Protein AF-A0A8T4ITA1-F1 (afdb_monomer_lite)

Organism: NCBI:txid299421

Radius of gyration: 15.75 Å; chains: 1; bounding box: 27×21×42 Å

Structure (mmCIF, N/CA/C/O backbone):
data_AF-A0A8T4ITA1-F1
#
_entry.id   AF-A0A8T4ITA1-F1
#
loop_
_atom_site.group_PDB
_atom_site.id
_atom_site.type_symbol
_atom_site.label_atom_id
_atom_site.label_alt_id
_atom_site.label_comp_id
_atom_site.label_asym_id
_atom_site.label_entity_id
_atom_site.label_seq_id
_atom_site.pdbx_PDB_ins_code
_atom_site.Cartn_x
_atom_site.Cartn_y
_atom_site.Cartn_z
_atom_site.occupancy
_atom_site.B_iso_or_equiv
_atom_site.auth_seq_id
_atom_site.auth_comp_id
_atom_site.auth_asym_id
_atom_site.auth_atom_id
_atom_site.pdbx_PDB_model_num
ATOM 1 N N . THR A 1 1 ? -14.931 12.085 9.310 1.00 87.62 1 THR A N 1
ATOM 2 C CA . THR A 1 1 ? -13.666 12.540 8.689 1.00 87.62 1 THR A CA 1
ATOM 3 C C . THR A 1 1 ? -12.941 11.351 8.091 1.00 87.62 1 THR A C 1
ATOM 5 O O . THR A 1 1 ? -13.140 10.253 8.593 1.00 87.62 1 THR A O 1
ATOM 8 N N . ARG A 1 2 ? -12.155 11.535 7.022 1.00 94.50 2 ARG A N 1
ATOM 9 C CA . ARG A 1 2 ? -11.286 10.501 6.430 1.00 94.50 2 ARG A CA 1
ATOM 10 C C . ARG A 1 2 ? -9.826 10.951 6.545 1.00 94.50 2 ARG A C 1
ATOM 12 O O . ARG A 1 2 ? -9.559 12.139 6.392 1.00 94.50 2 ARG A O 1
ATOM 19 N N . LEU A 1 3 ? -8.927 10.014 6.838 1.00 95.88 3 LEU A N 1
ATOM 20 C CA . LEU A 1 3 ? -7.477 10.215 6.880 1.00 95.88 3 LEU A CA 1
ATOM 21 C C . LEU A 1 3 ? -6.847 9.428 5.728 1.00 95.88 3 LEU A C 1
ATOM 23 O O . LEU A 1 3 ? -7.258 8.300 5.460 1.00 95.88 3 LEU A O 1
ATOM 27 N N . THR A 1 4 ? -5.845 10.010 5.078 1.00 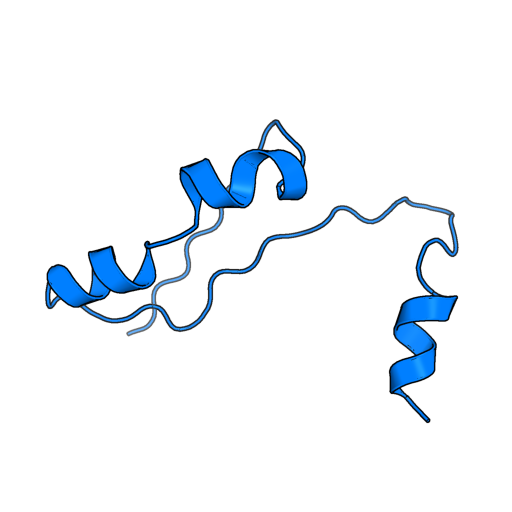95.94 4 THR A N 1
ATOM 28 C CA . THR A 1 4 ? -5.061 9.350 4.032 1.00 95.94 4 THR A CA 1
ATOM 29 C C . THR A 1 4 ? -3.589 9.534 4.352 1.00 95.94 4 THR A C 1
ATOM 31 O O . THR A 1 4 ? -3.136 10.659 4.558 1.00 95.94 4 THR A O 1
ATOM 34 N N . LEU A 1 5 ? -2.866 8.421 4.427 1.00 94.19 5 LEU A N 1
ATOM 35 C CA . LEU A 1 5 ? -1.434 8.372 4.691 1.00 94.19 5 LEU A CA 1
ATOM 36 C C . LEU A 1 5 ? -0.717 7.933 3.412 1.00 94.19 5 LEU A C 1
ATOM 38 O O . LEU A 1 5 ? -1.223 7.085 2.678 1.00 94.19 5 LEU A O 1
ATOM 42 N N . LEU A 1 6 ? 0.434 8.544 3.139 1.00 94.69 6 LEU A N 1
ATOM 43 C CA . LEU A 1 6 ? 1.263 8.277 1.967 1.00 94.69 6 LEU A CA 1
ATOM 44 C C . LEU A 1 6 ? 2.682 7.973 2.443 1.00 94.69 6 LEU A C 1
ATOM 46 O O . LEU A 1 6 ? 3.228 8.717 3.260 1.00 94.69 6 LEU A O 1
ATOM 50 N N . TRP A 1 7 ? 3.270 6.902 1.917 1.00 92.00 7 TRP A N 1
ATOM 51 C CA . TRP A 1 7 ? 4.622 6.461 2.249 1.00 92.00 7 TRP A CA 1
ATOM 52 C C . TRP A 1 7 ? 5.504 6.484 1.007 1.00 92.00 7 TRP A C 1
ATOM 54 O O . TRP A 1 7 ? 5.066 6.113 -0.081 1.00 92.00 7 TRP A O 1
ATOM 64 N N . PHE A 1 8 ? 6.757 6.886 1.194 1.00 92.81 8 PHE A N 1
ATOM 65 C CA . PHE A 1 8 ? 7.818 6.668 0.219 1.00 92.81 8 PHE A CA 1
ATOM 66 C C . PHE A 1 8 ? 8.609 5.437 0.645 1.00 92.81 8 PHE A C 1
ATOM 68 O O . PHE A 1 8 ? 8.936 5.295 1.823 1.00 92.81 8 PHE A O 1
ATOM 75 N N . LEU A 1 9 ? 8.890 4.554 -0.308 1.00 93.19 9 LEU A N 1
ATOM 76 C CA . LEU A 1 9 ? 9.641 3.325 -0.080 1.00 93.19 9 LEU A CA 1
ATOM 77 C C . LEU A 1 9 ? 10.991 3.412 -0.783 1.00 93.19 9 LEU A C 1
ATOM 79 O O . LEU A 1 9 ? 11.079 3.918 -1.900 1.00 93.19 9 LEU A O 1
ATOM 83 N N . GLU A 1 10 ? 12.031 2.903 -0.128 1.00 94.00 10 GLU A N 1
ATOM 84 C CA . GLU A 1 10 ? 13.367 2.762 -0.724 1.00 94.00 10 GLU A CA 1
ATOM 85 C C . GLU A 1 10 ? 13.509 1.469 -1.544 1.00 94.00 10 GLU A C 1
ATOM 87 O O . GLU A 1 10 ? 14.407 1.359 -2.374 1.00 94.00 10 GLU A O 1
ATOM 92 N N . GLN A 1 11 ? 12.620 0.497 -1.322 1.00 94.12 11 GLN A N 1
ATOM 93 C CA . GLN A 1 11 ? 12.599 -0.808 -1.988 1.00 94.12 11 GLN A CA 1
ATOM 94 C C . GLN A 1 11 ? 11.313 -0.978 -2.801 1.00 94.12 11 GLN A C 1
ATOM 96 O O . GLN A 1 11 ? 10.317 -0.294 -2.544 1.00 94.12 11 GLN A O 1
ATOM 101 N N . ASP A 1 12 ? 11.321 -1.907 -3.762 1.00 92.69 12 ASP A N 1
ATOM 102 C CA . ASP A 1 12 ? 10.109 -2.261 -4.498 1.00 92.69 12 ASP A CA 1
ATOM 103 C C . ASP A 1 12 ? 9.043 -2.760 -3.507 1.00 92.69 12 ASP A C 1
ATOM 105 O O . ASP A 1 12 ? 9.322 -3.670 -2.719 1.00 92.69 12 ASP A O 1
ATOM 109 N N . PRO A 1 13 ? 7.820 -2.200 -3.512 1.00 94.94 13 PRO A N 1
ATOM 110 C CA . PRO A 1 13 ? 6.774 -2.625 -2.589 1.00 94.94 13 PRO A CA 1
ATOM 111 C C . PRO A 1 13 ? 6.489 -4.127 -2.675 1.00 94.94 13 PRO A C 1
ATOM 113 O O . PRO A 1 13 ? 6.130 -4.714 -1.663 1.00 94.94 13 PRO A O 1
ATOM 116 N N . ARG A 1 14 ? 6.687 -4.775 -3.831 1.00 92.75 14 ARG A N 1
ATOM 117 C CA . ARG A 1 14 ? 6.482 -6.225 -3.997 1.00 92.75 14 ARG A CA 1
ATOM 118 C C . ARG A 1 14 ? 7.446 -7.061 -3.158 1.00 92.75 14 ARG A C 1
ATOM 120 O O . ARG A 1 14 ? 7.126 -8.198 -2.835 1.00 92.75 14 ARG A O 1
ATOM 127 N N . GLU A 1 15 ? 8.597 -6.507 -2.789 1.00 96.62 15 GLU A N 1
ATOM 128 C CA . GLU A 1 15 ? 9.615 -7.197 -1.994 1.00 96.62 15 GLU A CA 1
ATOM 129 C C . GLU A 1 15 ? 9.397 -7.037 -0.485 1.00 96.62 15 GLU A C 1
ATOM 131 O O . GLU A 1 15 ? 9.884 -7.851 0.296 1.00 96.62 15 GLU A O 1
ATOM 136 N N . CYS A 1 16 ? 8.674 -5.998 -0.055 1.00 95.62 16 CYS A N 1
ATOM 137 C CA . CYS A 1 16 ? 8.547 -5.644 1.360 1.00 95.62 16 CYS A CA 1
ATOM 138 C C . CYS A 1 16 ? 7.094 -5.563 1.865 1.00 95.62 16 CYS A C 1
ATOM 140 O O . CYS A 1 16 ? 6.871 -5.301 3.047 1.00 95.62 16 CYS A O 1
ATOM 142 N N . TRP A 1 17 ? 6.102 -5.815 1.000 1.00 95.56 17 TRP A N 1
ATOM 143 C CA . TRP A 1 17 ? 4.681 -5.629 1.309 1.00 95.56 17 TRP A CA 1
ATOM 144 C C . TRP A 1 17 ? 4.219 -6.398 2.542 1.00 95.56 17 TRP A C 1
ATOM 146 O O . TRP A 1 17 ? 3.646 -5.813 3.460 1.00 95.56 17 TRP A O 1
ATOM 156 N N . GLU A 1 18 ? 4.478 -7.706 2.570 1.00 96.19 18 GLU A N 1
ATOM 157 C CA . GLU A 1 18 ? 4.029 -8.577 3.656 1.00 96.19 18 GLU A CA 1
ATOM 158 C C . GLU A 1 18 ? 4.582 -8.119 5.003 1.00 96.19 18 GLU A C 1
ATOM 160 O O . GLU A 1 18 ? 3.829 -8.006 5.967 1.00 96.19 18 GLU A O 1
ATOM 165 N N . ALA A 1 19 ? 5.868 -7.763 5.040 1.00 95.25 19 ALA A N 1
ATOM 166 C CA . ALA A 1 19 ? 6.554 -7.362 6.260 1.00 95.25 19 ALA A CA 1
ATOM 167 C C . ALA A 1 19 ? 6.013 -6.058 6.873 1.00 95.25 19 ALA A C 1
ATOM 169 O O . ALA A 1 19 ? 6.077 -5.903 8.091 1.00 95.25 19 ALA A O 1
ATOM 170 N N . TRP A 1 20 ? 5.502 -5.126 6.057 1.00 93.75 20 TRP A N 1
ATOM 171 C CA . TRP A 1 20 ? 5.190 -3.765 6.519 1.00 93.75 20 TRP A CA 1
ATOM 172 C C . TRP A 1 20 ? 3.727 -3.340 6.392 1.00 93.75 20 TRP A C 1
ATOM 174 O O . TRP A 1 20 ? 3.287 -2.478 7.153 1.00 93.75 20 TRP A O 1
ATOM 184 N N . PHE A 1 21 ? 2.976 -3.892 5.438 1.00 95.38 21 PHE A N 1
ATOM 185 C CA . PHE A 1 21 ? 1.653 -3.374 5.070 1.00 95.38 21 PHE A CA 1
ATOM 186 C C . PHE A 1 21 ? 0.501 -4.355 5.302 1.00 95.38 21 PHE A C 1
ATOM 188 O O . PHE A 1 21 ? -0.657 -3.934 5.298 1.00 95.38 21 PHE A O 1
ATOM 195 N N . THR A 1 22 ? 0.781 -5.639 5.541 1.00 95.62 22 THR A N 1
ATOM 196 C CA . THR A 1 22 ? -0.263 -6.606 5.918 1.00 95.62 22 THR A CA 1
ATOM 197 C C . THR A 1 22 ? -0.640 -6.474 7.398 1.00 95.62 22 THR A C 1
ATOM 199 O O . THR A 1 22 ? 0.175 -6.065 8.222 1.00 95.62 22 THR A O 1
ATOM 202 N N . GLY A 1 23 ? -1.905 -6.748 7.739 1.00 96.00 23 GLY A N 1
ATOM 203 C CA . GLY A 1 23 ? -2.425 -6.669 9.114 1.00 96.00 23 GLY A CA 1
ATOM 204 C C . GLY A 1 23 ? -2.713 -5.253 9.638 1.00 96.00 23 GLY A C 1
ATOM 205 O O . GLY A 1 23 ? -3.148 -5.089 10.779 1.00 96.00 23 GLY A O 1
ATOM 206 N N . LEU A 1 24 ? -2.503 -4.206 8.829 1.00 95.38 24 LEU A N 1
ATOM 207 C CA . LEU A 1 24 ? -2.827 -2.827 9.220 1.00 95.38 24 LEU A CA 1
ATOM 208 C C . LEU A 1 24 ? -4.326 -2.626 9.481 1.00 95.38 24 LEU A C 1
ATOM 210 O O . LEU A 1 24 ? -4.706 -1.826 10.335 1.00 95.38 24 LEU A O 1
ATOM 214 N N . ASP A 1 25 ? -5.181 -3.341 8.758 1.00 96.50 25 ASP A N 1
ATOM 215 C CA . ASP A 1 25 ? -6.626 -3.341 8.955 1.00 96.50 25 ASP A CA 1
ATOM 216 C C . ASP A 1 25 ? -7.016 -3.905 10.324 1.00 96.50 25 ASP A C 1
ATOM 218 O O . ASP A 1 25 ? -7.784 -3.261 11.044 1.00 96.50 25 ASP A O 1
ATOM 222 N N . GLU A 1 26 ? -6.423 -5.030 10.726 1.00 97.75 26 GLU A N 1
ATOM 223 C CA . GLU A 1 26 ? -6.619 -5.624 12.049 1.00 97.75 26 GLU A CA 1
ATOM 224 C C . GLU A 1 26 ? -6.118 -4.697 13.160 1.00 97.75 26 GLU A C 1
ATOM 226 O O . GLU A 1 26 ? -6.830 -4.460 14.138 1.00 97.75 26 GLU A O 1
ATOM 231 N N . ALA A 1 27 ? -4.928 -4.110 12.996 1.00 96.69 27 ALA A N 1
ATOM 232 C CA . ALA A 1 27 ? -4.353 -3.190 13.975 1.00 96.69 27 ALA A CA 1
ATOM 233 C C . ALA A 1 27 ? -5.226 -1.937 14.174 1.00 96.69 27 ALA A C 1
ATOM 235 O O . ALA A 1 27 ? -5.491 -1.521 15.306 1.00 96.69 27 ALA A O 1
ATOM 236 N N . VAL A 1 28 ? -5.721 -1.343 13.081 1.00 96.81 28 VAL A N 1
ATOM 237 C CA . VAL A 1 28 ? -6.617 -0.181 13.145 1.00 96.81 28 VAL A CA 1
ATOM 238 C C . VAL A 1 28 ? -7.967 -0.567 13.745 1.00 96.81 28 VAL A C 1
ATOM 240 O O . VAL A 1 28 ? -8.451 0.149 14.625 1.00 96.81 28 VAL A O 1
ATOM 243 N N . ALA A 1 29 ? -8.556 -1.694 13.339 1.00 97.38 29 ALA A N 1
ATOM 244 C CA . ALA A 1 29 ? -9.816 -2.171 13.903 1.00 97.38 29 ALA A CA 1
ATOM 245 C C . ALA A 1 29 ? -9.693 -2.449 15.413 1.00 97.38 29 ALA A C 1
ATOM 247 O O . ALA A 1 29 ? -10.537 -2.005 16.193 1.00 97.38 29 ALA A O 1
ATOM 248 N N . GLY A 1 30 ? -8.602 -3.095 15.839 1.00 98.19 30 GLY A N 1
ATOM 249 C CA . GLY A 1 30 ? -8.302 -3.392 17.240 1.00 98.19 30 GLY A CA 1
ATOM 250 C C . GLY A 1 30 ? -8.120 -2.150 18.119 1.00 98.19 30 GLY A C 1
ATOM 251 O O . GLY A 1 30 ? -8.354 -2.215 19.323 1.00 98.19 30 GLY A O 1
ATOM 252 N N . SER A 1 31 ? -7.774 -0.999 17.532 1.00 97.06 31 SER A N 1
ATOM 253 C CA . SER A 1 31 ? -7.690 0.275 18.262 1.00 97.06 31 SER A CA 1
ATOM 254 C C . SER A 1 31 ? -9.055 0.887 18.609 1.00 97.06 31 SER A C 1
ATOM 256 O O . SER A 1 31 ? -9.133 1.756 19.476 1.00 97.06 31 SER A O 1
ATOM 258 N N . GLY A 1 32 ? -10.130 0.496 17.910 1.00 97.44 32 GLY A N 1
ATOM 259 C CA . GLY A 1 32 ? -11.459 1.107 18.036 1.00 97.44 32 GLY A CA 1
ATOM 260 C C . GLY A 1 32 ? -11.572 2.537 17.484 1.00 97.44 32 GLY A C 1
A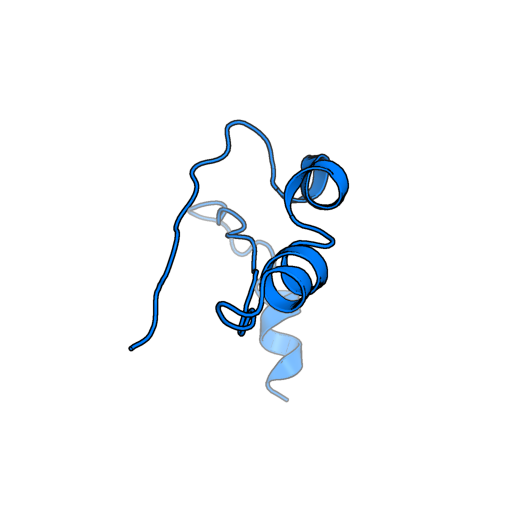TOM 261 O O . GLY A 1 32 ? -12.634 3.149 17.585 1.00 97.44 32 GLY A O 1
ATOM 262 N N . LEU A 1 33 ? -10.505 3.084 16.888 1.00 95.62 33 LEU A N 1
ATOM 263 C CA . LEU A 1 33 ? -10.463 4.461 16.378 1.00 95.62 33 LEU A CA 1
ATOM 264 C C . LEU A 1 33 ? -10.952 4.589 14.930 1.00 95.62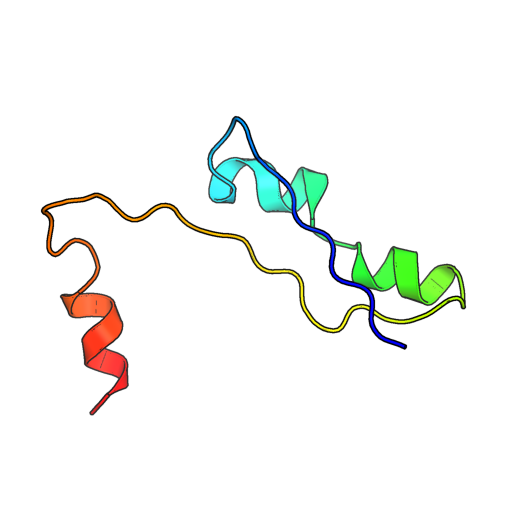 33 LEU A C 1
ATOM 266 O O . LEU A 1 33 ? -11.206 5.698 14.457 1.00 95.62 33 LEU A O 1
ATOM 270 N N . GLY A 1 34 ? -11.087 3.474 14.212 1.00 95.19 34 GLY A N 1
ATOM 271 C CA . GLY A 1 34 ? -11.548 3.481 12.833 1.00 95.19 34 GLY A CA 1
ATOM 272 C C . GLY A 1 34 ? -11.422 2.130 12.146 1.00 95.19 34 GLY A C 1
ATOM 273 O O . GLY A 1 34 ? -11.332 1.088 12.787 1.00 95.19 34 GLY A O 1
ATOM 274 N N . ARG A 1 35 ? -11.423 2.176 10.814 1.00 96.44 35 ARG A N 1
ATOM 275 C CA . ARG A 1 35 ? -11.191 1.027 9.939 1.00 96.44 35 ARG A CA 1
ATOM 276 C C . ARG A 1 35 ? -10.352 1.451 8.744 1.00 96.44 35 ARG A C 1
ATOM 278 O O . ARG A 1 35 ? -10.402 2.613 8.331 1.00 96.44 35 ARG A O 1
ATOM 285 N N . VAL A 1 36 ? -9.634 0.496 8.180 1.00 97.50 36 VAL A N 1
ATOM 286 C CA . VAL A 1 36 ? -8.914 0.678 6.925 1.00 97.50 36 VAL A CA 1
ATOM 287 C C . VAL A 1 36 ? -9.880 0.475 5.764 1.00 97.50 36 VAL A C 1
ATOM 289 O O . VAL A 1 36 ? -10.621 -0.500 5.721 1.00 97.50 36 VAL A O 1
ATOM 292 N N . GLU A 1 37 ? -9.896 1.429 4.838 1.00 97.12 37 GLU A N 1
ATOM 293 C CA . GLU A 1 37 ? -10.734 1.367 3.631 1.00 97.12 37 GLU A CA 1
ATOM 294 C C . GLU A 1 37 ? -9.950 0.856 2.422 1.00 97.12 37 GLU A C 1
ATOM 296 O O . GLU A 1 37 ? -10.510 0.192 1.558 1.00 97.12 37 GLU A O 1
ATOM 301 N N . LEU A 1 38 ? -8.660 1.191 2.352 1.00 95.88 38 LEU A N 1
ATOM 302 C CA . LEU A 1 38 ? -7.756 0.795 1.282 1.00 95.88 38 LEU A CA 1
ATOM 303 C C . LEU A 1 38 ? -6.312 0.890 1.780 1.00 95.88 38 LEU A C 1
ATOM 305 O O . LEU A 1 38 ? -5.927 1.899 2.374 1.00 95.88 38 LEU A O 1
ATOM 309 N N . VAL A 1 39 ? -5.518 -0.129 1.465 1.00 96.44 39 VAL A N 1
ATOM 310 C CA . VAL A 1 39 ? -4.053 -0.078 1.471 1.00 96.44 39 VAL A CA 1
ATOM 311 C C . VAL A 1 39 ? -3.618 -0.618 0.123 1.00 96.44 39 VAL A C 1
ATOM 313 O O . VAL A 1 39 ? -3.979 -1.736 -0.236 1.00 96.44 39 VAL A O 1
ATOM 316 N N . ALA A 1 40 ? -2.902 0.187 -0.647 1.00 95.38 40 ALA A N 1
ATOM 317 C CA . ALA A 1 40 ? -2.450 -0.202 -1.972 1.00 95.38 40 ALA A CA 1
ATOM 318 C C . ALA A 1 40 ? -1.041 0.341 -2.215 1.00 95.38 40 ALA A C 1
ATOM 320 O O . ALA A 1 40 ? -0.761 1.482 -1.826 1.00 95.38 40 ALA A O 1
ATOM 321 N N . PRO A 1 41 ? -0.153 -0.449 -2.838 1.00 94.38 41 PRO A N 1
ATOM 322 C CA . PRO A 1 41 ? 1.138 0.052 -3.261 1.00 94.38 41 PRO A CA 1
ATOM 323 C C . PRO A 1 41 ? 0.970 0.958 -4.477 1.00 94.38 41 PRO A C 1
ATOM 325 O O . PRO A 1 41 ? 0.021 0.836 -5.254 1.00 94.38 41 PRO A O 1
ATOM 328 N N . PHE A 1 42 ? 1.960 1.816 -4.690 1.00 89.19 42 PHE A N 1
ATOM 329 C CA . PHE A 1 42 ? 2.182 2.438 -5.985 1.00 89.19 42 PHE A CA 1
ATOM 330 C C . PHE A 1 42 ? 3.336 1.708 -6.673 1.00 89.19 42 PHE A C 1
ATOM 332 O O . PHE A 1 42 ? 4.473 1.784 -6.208 1.00 89.19 42 PHE A O 1
ATOM 339 N N . LEU A 1 43 ? 3.050 0.988 -7.761 1.00 87.44 43 LEU A N 1
ATOM 340 C CA . LEU A 1 43 ? 4.099 0.395 -8.590 1.00 87.44 43 LEU A CA 1
ATOM 341 C C . LEU A 1 43 ? 4.611 1.454 -9.574 1.00 87.44 43 LEU A C 1
ATOM 343 O O . LEU A 1 43 ? 3.801 2.021 -10.314 1.00 87.44 43 LEU A O 1
ATOM 347 N N . PRO A 1 44 ? 5.924 1.747 -9.595 1.00 80.50 44 PRO A N 1
ATOM 348 C CA . PRO A 1 44 ? 6.463 2.725 -10.523 1.00 80.50 44 PRO A CA 1
ATOM 349 C C . PRO A 1 44 ? 6.259 2.248 -11.963 1.00 80.50 44 PRO A C 1
ATOM 351 O O . PRO A 1 44 ? 6.525 1.095 -12.305 1.00 80.50 44 PRO A O 1
ATOM 354 N N . THR A 1 45 ? 5.805 3.156 -12.822 1.00 79.06 45 THR A N 1
ATOM 355 C CA . THR A 1 45 ? 5.800 2.925 -14.267 1.00 79.06 45 THR A CA 1
ATOM 356 C C . THR A 1 45 ? 7.230 2.985 -14.800 1.00 79.06 45 THR A C 1
ATOM 358 O O . THR A 1 45 ? 8.073 3.691 -14.247 1.00 79.06 45 THR A O 1
ATOM 361 N N . VAL A 1 46 ? 7.513 2.259 -15.886 1.00 83.81 46 VAL A N 1
ATOM 362 C CA . VAL A 1 46 ? 8.789 2.362 -16.611 1.00 83.81 46 VAL A CA 1
ATOM 363 C C . VAL A 1 46 ? 8.600 3.357 -17.762 1.00 83.81 46 VAL A C 1
ATOM 365 O O . VAL A 1 46 ? 7.945 3.014 -18.754 1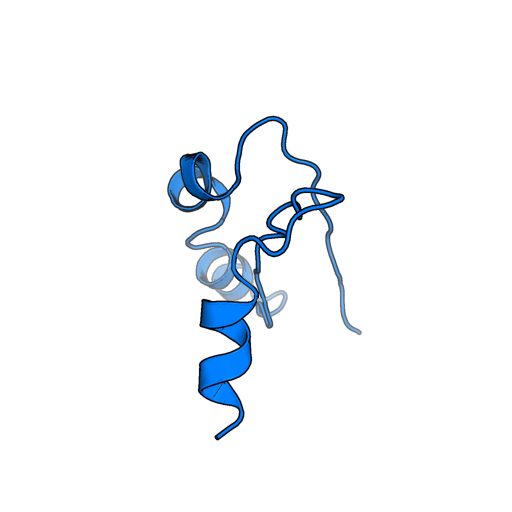.00 83.81 46 VAL A O 1
ATOM 368 N N . PRO A 1 47 ? 9.116 4.599 -17.658 1.00 83.50 47 PRO A N 1
ATOM 369 C CA . PRO A 1 47 ? 8.841 5.631 -18.652 1.00 83.50 47 PRO A CA 1
ATOM 370 C C . PRO A 1 47 ? 9.369 5.246 -20.037 1.00 83.50 47 PRO A C 1
ATOM 372 O O . PRO A 1 47 ? 10.470 4.715 -20.164 1.00 83.50 47 PRO A O 1
ATOM 375 N N . GLY A 1 48 ? 8.597 5.550 -21.083 1.00 86.62 48 GLY A N 1
ATOM 376 C CA . GLY A 1 48 ? 8.985 5.279 -22.472 1.00 86.62 48 GLY A CA 1
ATOM 377 C C . GLY A 1 48 ? 8.829 3.821 -22.911 1.00 86.62 48 GLY A C 1
ATOM 378 O O . GLY A 1 48 ? 9.367 3.452 -23.952 1.00 86.62 48 GLY A O 1
ATOM 379 N N . THR A 1 49 ? 8.105 2.999 -22.145 1.00 86.12 49 THR A N 1
ATOM 380 C CA . THR A 1 49 ? 7.817 1.605 -22.504 1.00 86.12 49 THR A CA 1
ATOM 381 C C . THR A 1 49 ? 6.317 1.331 -22.517 1.00 86.12 49 THR A C 1
ATOM 383 O O . THR A 1 49 ? 5.569 1.949 -21.761 1.00 86.12 49 THR A O 1
ATOM 386 N N . ASP A 1 50 ? 5.903 0.356 -23.327 1.00 82.38 50 ASP A N 1
ATOM 387 C CA . ASP A 1 50 ? 4.554 -0.228 -23.296 1.00 82.38 50 ASP A CA 1
ATOM 388 C C . ASP A 1 50 ? 4.457 -1.390 -22.287 1.00 82.38 50 ASP A C 1
ATOM 390 O O . ASP A 1 50 ? 3.572 -2.240 -22.389 1.00 82.38 50 ASP A O 1
ATOM 394 N N . THR A 1 51 ? 5.378 -1.466 -21.320 1.00 79.81 51 THR A N 1
ATOM 395 C CA . THR A 1 51 ? 5.419 -2.563 -20.344 1.00 79.81 51 THR A CA 1
ATOM 396 C C . THR A 1 51 ? 4.081 -2.636 -19.600 1.00 79.81 51 THR A C 1
ATOM 398 O O . THR A 1 51 ? 3.630 -1.632 -19.047 1.00 79.81 51 THR A O 1
ATOM 401 N N . TYR A 1 52 ? 3.460 -3.820 -19.603 1.00 78.62 52 TYR A N 1
ATOM 402 C CA . TYR A 1 52 ? 2.144 -4.139 -19.024 1.00 78.62 52 TYR A CA 1
ATOM 403 C C . TYR A 1 52 ? 0.916 -3.557 -19.751 1.00 78.62 52 TYR A C 1
ATOM 405 O O . TYR A 1 52 ? -0.214 -3.761 -19.307 1.00 78.62 52 TYR A O 1
ATOM 413 N N . VAL A 1 53 ? 1.076 -2.833 -20.867 1.00 81.62 53 VAL A N 1
ATOM 414 C CA . VAL A 1 53 ? -0.067 -2.260 -21.610 1.00 81.62 53 VAL A CA 1
ATOM 415 C C . VAL A 1 53 ? -0.967 -3.351 -22.191 1.00 81.62 53 VAL A C 1
ATOM 417 O O . VAL A 1 53 ? -2.189 -3.197 -22.234 1.00 81.62 53 VAL A O 1
ATOM 420 N N . ASP A 1 54 ? -0.370 -4.440 -22.658 1.0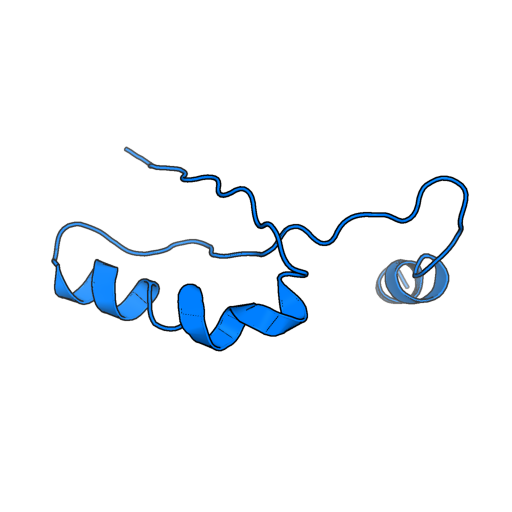0 82.94 54 ASP A N 1
ATOM 421 C CA . ASP A 1 54 ? -1.051 -5.618 -23.182 1.00 82.94 54 ASP A CA 1
ATOM 422 C C . ASP A 1 54 ? -1.807 -6.392 -22.097 1.00 82.94 54 ASP A C 1
ATOM 424 O O . ASP A 1 54 ? -2.908 -6.870 -22.365 1.00 82.94 54 ASP A O 1
ATOM 428 N N . GLU A 1 55 ? -1.276 -6.450 -20.877 1.00 81.06 55 GLU A N 1
ATOM 429 C CA . GLU A 1 55 ? -1.947 -7.049 -19.717 1.00 81.06 55 GLU A CA 1
ATOM 430 C C . GLU A 1 55 ? -3.148 -6.197 -19.263 1.00 81.06 55 GLU A C 1
ATOM 432 O O . GLU A 1 55 ? -4.263 -6.701 -19.140 1.00 81.06 55 GLU A O 1
ATOM 437 N N . LEU A 1 56 ? -2.968 -4.879 -19.118 1.00 75.25 56 LEU A N 1
ATOM 438 C CA . LEU A 1 56 ? -4.011 -3.967 -18.628 1.00 75.25 56 LEU A CA 1
ATOM 439 C C . LEU A 1 56 ? -5.168 -3.752 -19.620 1.00 75.25 56 LEU A C 1
ATOM 441 O O . LEU A 1 56 ? -6.294 -3.466 -19.217 1.00 75.25 56 LEU A O 1
ATOM 445 N N . ARG A 1 57 ? -4.919 -3.853 -20.933 1.00 76.62 57 ARG A N 1
ATOM 446 C CA . ARG A 1 57 ? -5.960 -3.650 -21.960 1.00 76.62 57 ARG A CA 1
ATOM 447 C C . ARG A 1 57 ? -6.823 -4.885 -22.219 1.00 76.62 57 ARG A C 1
ATOM 449 O O . ARG A 1 57 ? -7.859 -4.744 -22.870 1.00 76.62 57 ARG A O 1
ATOM 456 N N . GLN A 1 58 ? -6.433 -6.070 -21.743 1.00 64.19 58 GLN A N 1
ATOM 457 C CA . GLN A 1 58 ? -7.247 -7.281 -21.900 1.00 64.19 58 GLN A CA 1
ATOM 458 C C . GLN A 1 58 ? -8.500 -7.283 -21.016 1.00 64.19 58 GLN A C 1
ATOM 460 O O . GLN A 1 58 ? -9.503 -7.858 -21.423 1.00 64.19 58 GLN A O 1
ATOM 465 N N . GLU A 1 59 ? -8.499 -6.571 -19.885 1.00 53.66 59 GLU A N 1
ATOM 466 C CA . GLU A 1 59 ? -9.666 -6.465 -18.989 1.00 53.66 59 GLU A CA 1
ATOM 467 C C . GLU A 1 59 ? -10.789 -5.546 -19.520 1.00 53.66 59 GLU A C 1
ATOM 469 O O . GLU A 1 59 ? -11.855 -5.454 -18.917 1.00 53.66 5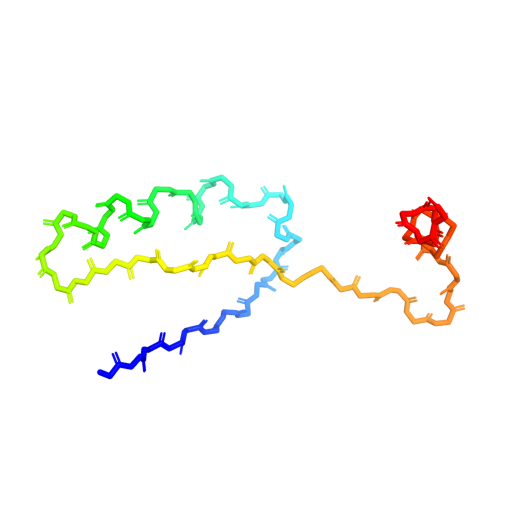9 GLU A O 1
ATOM 474 N N . LEU A 1 60 ? -10.580 -4.869 -20.657 1.00 54.81 60 LEU A N 1
ATOM 475 C CA . LEU A 1 60 ? -11.546 -3.943 -21.268 1.00 54.81 60 LEU A CA 1
ATOM 476 C C . LEU A 1 60 ? -12.333 -4.545 -22.453 1.00 54.81 60 LEU A C 1
ATOM 478 O O . LEU A 1 60 ? -12.901 -3.787 -23.246 1.00 54.81 60 LEU A O 1
ATOM 482 N N . ARG A 1 61 ? -12.366 -5.876 -22.606 1.00 50.62 61 ARG A N 1
ATOM 483 C CA . ARG A 1 61 ? -13.191 -6.577 -23.609 1.00 50.62 61 ARG A CA 1
ATOM 484 C C . ARG A 1 61 ? -14.249 -7.470 -22.982 1.00 50.62 61 ARG A C 1
ATOM 486 O O . ARG A 1 61 ? -13.915 -8.184 -22.017 1.00 50.62 61 ARG A O 1
#

Secondary structure (DSSP, 8-state):
---------SS-HHHHHHHHHTTHHHHHHHHTS---------PPP-TT--TTHHHHHHTT-

pLDDT: mean 89.25, std 10.9, range [50.62, 98.19]

Sequence (61 aa):
TRLTLLWFLEQDPRECWEAWFTGLDEAVAGSGLGRVELVAPFLPTVPGTDTYVDELRQELR

Foldseek 3Di:
DDDDDDDDDPDFCVVCVVVPPPCPQVVCVVVVPDGDPDDDDDGDDDPPDCVCVVVVCVVVD